Protein AF-A0A965HJ90-F1 (afdb_monomer_lite)

pLDDT: mean 90.65, std 9.13, range [57.94, 98.25]

Sequence (117 aa):
MTLELIYTSAPRGLRAGASGYCTVAQTRGMREDLVAALERRSLFTHEPKGDSPIYYSYRILSLAGTNWRVLSRAKDAGLDFTGRRHYLVHHLVLETSEELTGWQPAEILLGWGGWRD

Radius of gyration: 14.52 Å; chains: 1; bounding box: 37×26×43 Å

Foldseek 3Di:
DKKKWKWKAACDAPDPPDGGTATNDIPPPPDPVVRVVVSVVLDDDADPDDARDKDWDWDWDQDPNFTKIKIKIKGWPAADPVRDTMIMMMIIIDRDPVVCVPPDSVCCNPPPPPDDD

Structure (mmCIF, N/CA/C/O backbone):
data_AF-A0A965HJ90-F1
#
_entry.id   AF-A0A965HJ90-F1
#
loop_
_atom_site.group_PDB
_atom_site.id
_atom_site.type_symbol
_atom_site.label_atom_id
_atom_site.label_alt_id
_atom_site.label_comp_id
_atom_site.label_asym_id
_atom_site.label_entity_id
_atom_site.label_seq_id
_atom_site.pdbx_PDB_ins_code
_atom_site.Cartn_x
_atom_site.Cartn_y
_atom_site.Cartn_z
_atom_site.occupancy
_atom_site.B_iso_or_equiv
_atom_site.auth_seq_id
_atom_site.auth_comp_id
_atom_site.auth_asym_id
_atom_site.auth_atom_id
_atom_site.pdbx_PDB_model_num
ATOM 1 N N . MET A 1 1 ? -9.380 -3.015 14.245 1.00 64.75 1 MET A N 1
ATOM 2 C CA . MET A 1 1 ? -9.576 -3.526 12.887 1.00 64.75 1 MET A CA 1
ATOM 3 C C . MET A 1 1 ? -8.401 -3.113 12.019 1.00 64.75 1 MET A C 1
ATOM 5 O O . MET A 1 1 ? -8.135 -1.930 11.881 1.00 64.75 1 MET A O 1
ATOM 9 N N . THR A 1 2 ? -7.708 -4.081 11.425 1.00 86.81 2 THR A N 1
ATOM 10 C CA . THR A 1 2 ? -6.653 -3.804 10.444 1.00 86.81 2 THR A CA 1
ATOM 11 C C . THR A 1 2 ? -7.263 -3.741 9.050 1.00 86.81 2 THR A C 1
ATOM 13 O O . THR A 1 2 ? -8.023 -4.630 8.667 1.00 86.81 2 THR A O 1
ATOM 16 N N . LEU A 1 3 ? -6.957 -2.678 8.312 1.00 94.44 3 LEU A N 1
ATOM 17 C CA . LEU A 1 3 ? -7.363 -2.488 6.923 1.00 94.44 3 LEU A CA 1
ATOM 18 C C . LEU A 1 3 ? -6.144 -2.675 6.014 1.00 94.44 3 LEU A C 1
ATOM 20 O O . LEU A 1 3 ? -5.022 -2.341 6.392 1.00 94.44 3 LEU A O 1
ATOM 24 N N . GLU A 1 4 ? -6.367 -3.174 4.806 1.00 96.56 4 GLU A N 1
ATOM 25 C CA . GLU A 1 4 ? -5.328 -3.450 3.815 1.00 96.56 4 GLU A CA 1
ATOM 26 C C . GLU A 1 4 ? -5.660 -2.754 2.494 1.00 96.56 4 GLU A C 1
ATOM 28 O O . GLU A 1 4 ? -6.830 -2.668 2.116 1.00 96.56 4 GLU A O 1
ATOM 33 N N . LEU A 1 5 ? -4.640 -2.278 1.775 1.00 98.25 5 LEU A N 1
ATOM 34 C CA . LEU A 1 5 ? -4.771 -1.761 0.409 1.00 98.25 5 LEU A CA 1
ATOM 35 C C . LEU A 1 5 ? -3.546 -2.136 -0.428 1.00 98.25 5 LEU A C 1
ATOM 37 O O . LEU A 1 5 ? -2.415 -1.843 -0.042 1.00 98.25 5 LEU A O 1
ATOM 41 N N . ILE A 1 6 ? -3.779 -2.741 -1.592 1.00 98.12 6 ILE A N 1
ATOM 42 C CA . ILE A 1 6 ? -2.748 -3.109 -2.567 1.00 98.12 6 ILE A CA 1
ATOM 43 C C . ILE A 1 6 ? -2.879 -2.214 -3.794 1.00 98.12 6 ILE A C 1
ATOM 45 O O . ILE A 1 6 ? -3.943 -2.151 -4.417 1.00 98.12 6 ILE A O 1
ATOM 49 N N . TYR A 1 7 ? -1.782 -1.555 -4.147 1.00 98.06 7 TYR A N 1
ATOM 50 C CA . TYR A 1 7 ? -1.666 -0.654 -5.284 1.00 98.06 7 TYR A CA 1
ATOM 51 C C . TYR A 1 7 ? -0.560 -1.136 -6.224 1.00 98.06 7 TYR A C 1
ATOM 53 O O . TYR A 1 7 ? 0.583 -1.309 -5.803 1.00 98.06 7 TYR A O 1
ATOM 61 N N . THR A 1 8 ? -0.897 -1.376 -7.490 1.00 96.31 8 THR A N 1
ATOM 62 C CA . THR A 1 8 ? 0.046 -1.875 -8.507 1.00 96.31 8 THR A CA 1
ATOM 63 C C . THR A 1 8 ? -0.470 -1.585 -9.921 1.00 96.31 8 THR A C 1
ATOM 65 O O . THR A 1 8 ? -1.579 -1.075 -10.091 1.00 96.31 8 THR A O 1
ATOM 68 N N . SER A 1 9 ? 0.337 -1.886 -10.941 1.00 93.94 9 SER A N 1
ATOM 69 C CA . SER A 1 9 ? -0.059 -1.808 -12.352 1.00 93.94 9 SER A CA 1
ATOM 70 C C . SER A 1 9 ? -0.999 -2.963 -12.712 1.00 93.94 9 SER A C 1
ATOM 72 O O . SER A 1 9 ? -0.624 -4.128 -12.602 1.00 93.94 9 SER A O 1
ATOM 74 N N . ALA A 1 10 ? -2.213 -2.661 -13.173 1.00 92.56 10 ALA A N 1
ATOM 75 C CA . ALA A 1 10 ? -3.182 -3.663 -13.610 1.00 92.56 10 ALA A CA 1
ATOM 76 C C . ALA A 1 10 ? -4.018 -3.180 -14.809 1.00 92.56 10 ALA A C 1
ATOM 78 O O . ALA A 1 10 ? -4.282 -1.982 -14.945 1.00 92.56 10 ALA A O 1
ATOM 79 N N . PRO A 1 11 ? -4.501 -4.093 -15.673 1.00 91.88 11 PRO A N 1
ATOM 80 C CA . PRO A 1 11 ? -5.393 -3.726 -16.775 1.00 91.88 11 PRO A CA 1
ATOM 81 C C . PRO A 1 11 ? -6.765 -3.244 -16.278 1.00 91.88 11 PRO A C 1
ATOM 83 O O . PRO A 1 11 ? -7.461 -2.521 -16.988 1.00 91.88 11 PRO A O 1
A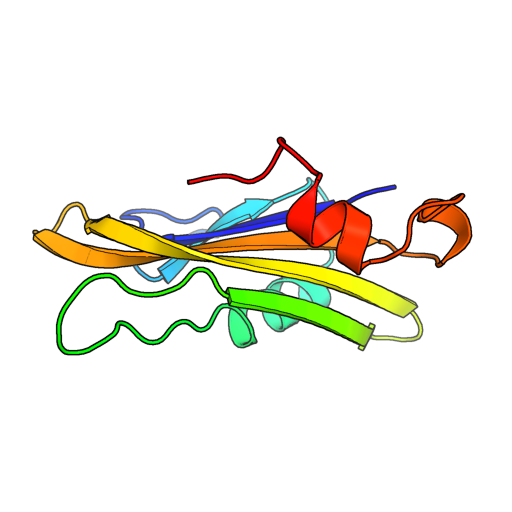TOM 86 N N . ARG A 1 12 ? -7.162 -3.642 -15.063 1.00 94.25 12 ARG A N 1
ATOM 87 C CA . ARG A 1 12 ? -8.400 -3.221 -14.409 1.00 94.25 12 ARG A CA 1
ATOM 88 C C . ARG A 1 12 ? -8.195 -3.151 -12.898 1.00 94.25 12 ARG A C 1
ATOM 90 O O . ARG A 1 12 ? -7.837 -4.154 -12.288 1.00 94.25 12 ARG A O 1
ATOM 97 N N . GLY A 1 13 ? -8.447 -1.981 -12.325 1.00 94.88 13 GLY A N 1
ATOM 98 C CA . GLY A 1 13 ? -8.456 -1.758 -10.883 1.00 94.88 13 GLY A CA 1
ATOM 99 C C . GLY A 1 13 ? -9.799 -2.082 -10.233 1.00 94.88 13 GLY A C 1
ATOM 100 O O . GLY A 1 13 ? -10.776 -2.434 -10.896 1.00 94.88 13 GLY A O 1
ATOM 101 N N . LEU A 1 14 ? -9.850 -1.919 -8.913 1.00 94.81 14 LEU A N 1
ATOM 102 C CA . LEU A 1 14 ? -11.050 -2.146 -8.111 1.00 94.81 14 LEU A CA 1
ATOM 103 C C . LEU A 1 14 ? -12.146 -1.106 -8.402 1.00 94.81 14 LEU A C 1
ATOM 105 O O . LEU A 1 14 ? -13.333 -1.431 -8.409 1.00 94.81 14 LEU A O 1
ATOM 109 N N . ARG A 1 15 ? -11.755 0.148 -8.662 1.00 92.88 15 ARG A N 1
ATOM 110 C CA . ARG A 1 15 ? -12.673 1.222 -9.059 1.00 92.88 15 ARG A CA 1
ATOM 111 C C . ARG A 1 15 ? -12.998 1.117 -10.550 1.00 92.88 15 ARG A C 1
ATOM 113 O O . ARG A 1 15 ? -12.106 0.938 -11.376 1.00 92.88 15 ARG A O 1
ATOM 120 N N . ALA A 1 16 ? -14.272 1.284 -10.906 1.00 91.38 16 ALA A N 1
ATOM 121 C CA . ALA A 1 16 ? -14.705 1.289 -12.302 1.00 91.38 16 ALA A CA 1
ATOM 122 C C . ALA A 1 16 ? -13.929 2.337 -13.121 1.00 91.38 16 ALA A C 1
ATOM 124 O O . ALA A 1 16 ? -13.846 3.501 -12.731 1.00 91.38 16 ALA A O 1
ATOM 125 N N . GLY A 1 17 ? -13.353 1.905 -14.245 1.00 93.12 17 GLY A N 1
ATOM 126 C CA . GLY A 1 17 ? -12.533 2.746 -15.121 1.00 93.12 17 GLY A CA 1
ATOM 127 C C . GLY A 1 17 ? -11.074 2.928 -14.684 1.00 93.12 17 GLY A C 1
ATOM 128 O O . GLY A 1 17 ? -10.313 3.541 -15.425 1.00 93.12 17 GLY A O 1
ATOM 129 N N . ALA A 1 18 ? -10.654 2.394 -13.531 1.00 93.44 18 ALA A N 1
ATOM 130 C CA . ALA A 1 18 ? -9.253 2.436 -13.119 1.00 93.44 18 ALA A CA 1
ATOM 131 C C . ALA A 1 18 ? -8.408 1.411 -13.897 1.00 93.44 18 ALA A C 1
ATOM 133 O O . ALA A 1 18 ? -8.808 0.256 -14.063 1.00 93.44 18 ALA A O 1
ATOM 134 N N . SER A 1 19 ? -7.229 1.835 -14.350 1.00 93.44 19 SER A N 1
ATOM 135 C CA . SER A 1 19 ? -6.255 1.017 -15.085 1.00 93.44 19 SER A CA 1
ATOM 136 C C . SER A 1 19 ? -4.849 1.598 -14.937 1.00 93.44 19 SER A C 1
ATOM 138 O O . SER A 1 19 ? -4.705 2.778 -14.613 1.00 93.44 19 SER A O 1
ATOM 140 N N . GLY A 1 20 ? -3.818 0.806 -15.228 1.00 92.12 20 GLY A N 1
ATOM 141 C CA . GLY A 1 20 ? -2.437 1.173 -14.927 1.00 92.12 20 GLY A CA 1
ATOM 142 C C . GLY A 1 20 ? -2.199 1.073 -13.426 1.00 92.12 20 GLY A C 1
ATOM 143 O O . GLY A 1 20 ? -2.709 0.152 -12.789 1.00 92.12 20 GLY A O 1
ATOM 144 N N . TYR A 1 21 ? -1.444 2.008 -12.855 1.00 94.75 21 TYR A N 1
ATOM 145 C CA . TYR A 1 21 ? -1.251 2.054 -11.409 1.00 94.75 21 TYR A CA 1
ATOM 146 C C . TYR A 1 21 ? -2.547 2.445 -10.703 1.00 94.75 21 TYR A C 1
ATOM 148 O O . TYR A 1 21 ? -3.037 3.562 -10.859 1.00 94.75 21 TYR A O 1
ATOM 156 N N . CYS A 1 22 ? -3.115 1.498 -9.964 1.00 96.12 22 CYS A N 1
ATOM 157 C CA . CYS A 1 22 ? -4.378 1.672 -9.263 1.00 96.12 22 CYS A CA 1
ATOM 158 C C . CYS A 1 22 ? -4.502 0.698 -8.089 1.00 96.12 22 CYS A C 1
ATOM 160 O O . CYS A 1 22 ? -3.769 -0.290 -7.986 1.00 96.12 22 CYS A O 1
ATOM 162 N N . THR A 1 23 ? -5.463 0.956 -7.203 1.00 97.94 23 THR A N 1
ATOM 163 C CA . THR A 1 23 ? -5.848 -0.019 -6.183 1.00 97.94 23 THR A CA 1
ATOM 164 C C . THR A 1 23 ? -6.483 -1.250 -6.829 1.00 97.94 23 THR A C 1
ATOM 166 O O . THR A 1 23 ? -7.501 -1.152 -7.517 1.00 97.94 23 THR A O 1
ATOM 169 N N . VAL A 1 24 ? -5.902 -2.424 -6.571 1.00 96.88 24 VAL A N 1
ATOM 170 C CA . VAL A 1 24 ? -6.380 -3.725 -7.082 1.00 96.88 24 VAL A CA 1
ATOM 171 C C . VAL A 1 24 ? -7.097 -4.549 -6.017 1.00 96.88 24 VAL A C 1
ATOM 173 O O . VAL A 1 24 ? -7.938 -5.382 -6.338 1.00 96.88 24 VAL A O 1
ATOM 176 N N . ALA A 1 25 ? -6.803 -4.290 -4.744 1.00 97.31 25 ALA A N 1
ATOM 177 C CA . ALA A 1 25 ? -7.479 -4.897 -3.611 1.00 97.31 25 ALA A CA 1
ATOM 178 C C . ALA A 1 25 ? -7.481 -3.925 -2.434 1.00 97.31 25 ALA A C 1
ATOM 180 O O . ALA A 1 25 ? -6.515 -3.189 -2.231 1.00 97.31 25 ALA A O 1
ATOM 181 N N . GLN A 1 26 ? -8.556 -3.938 -1.652 1.00 97.12 26 GLN A N 1
ATOM 182 C CA . GLN A 1 26 ? -8.622 -3.219 -0.387 1.00 97.12 26 GLN A CA 1
ATOM 183 C C . GLN A 1 26 ? -9.629 -3.881 0.559 1.00 97.12 26 GLN A C 1
ATOM 185 O O . GLN A 1 26 ? -10.521 -4.609 0.106 1.00 97.12 26 GLN A O 1
ATOM 190 N N . THR A 1 27 ? -9.559 -3.583 1.854 1.00 96.81 27 THR A N 1
ATOM 191 C CA . THR A 1 27 ? -10.603 -3.991 2.800 1.00 96.81 27 THR A CA 1
ATOM 192 C C . THR A 1 27 ? -11.948 -3.352 2.436 1.00 96.81 27 THR A C 1
ATOM 194 O O . THR A 1 27 ? -12.054 -2.152 2.171 1.00 96.81 27 THR A O 1
ATOM 197 N N . ARG A 1 28 ? -13.020 -4.155 2.418 1.00 94.75 28 ARG A N 1
ATOM 198 C CA . ARG A 1 28 ? -14.372 -3.669 2.104 1.00 94.75 28 ARG A CA 1
ATOM 199 C C . ARG A 1 28 ? -14.780 -2.560 3.081 1.00 94.75 28 ARG A C 1
ATOM 201 O O . ARG A 1 28 ? -14.634 -2.714 4.286 1.00 94.75 28 ARG A O 1
ATOM 208 N N . GLY A 1 29 ? -15.344 -1.476 2.548 1.00 93.12 29 GLY A N 1
ATOM 209 C CA . GLY A 1 29 ? -15.842 -0.354 3.350 1.00 93.12 29 GLY A CA 1
ATOM 210 C C . GLY A 1 29 ? -14.778 0.663 3.767 1.00 93.12 29 GLY A C 1
ATOM 211 O O . GLY A 1 29 ? -15.104 1.586 4.507 1.00 93.12 29 GLY A O 1
ATOM 212 N N . MET A 1 30 ? -13.531 0.540 3.292 1.00 94.88 30 MET A N 1
ATOM 213 C CA . MET A 1 30 ? -12.535 1.602 3.463 1.00 94.88 30 MET A CA 1
ATOM 214 C C . MET A 1 30 ? -13.062 2.939 2.934 1.00 94.88 30 MET A C 1
ATOM 216 O O . MET A 1 30 ? -13.593 3.011 1.824 1.00 94.88 30 MET A O 1
ATOM 220 N N . ARG A 1 31 ? -12.889 3.998 3.732 1.00 94.62 31 ARG A N 1
ATOM 221 C CA . ARG A 1 31 ? -13.301 5.357 3.367 1.00 94.62 31 ARG A CA 1
ATOM 222 C C . ARG A 1 31 ? -12.551 5.836 2.126 1.00 94.62 31 ARG A C 1
ATOM 224 O O . ARG A 1 31 ? -11.337 5.662 2.022 1.00 94.62 31 ARG A O 1
ATOM 231 N N . GLU A 1 32 ? -13.262 6.495 1.217 1.00 95.12 32 GLU A N 1
ATOM 232 C CA . GLU A 1 32 ? -12.689 6.961 -0.052 1.00 95.12 32 GLU A CA 1
ATOM 233 C C . GLU A 1 32 ? -11.568 7.994 0.137 1.00 95.12 32 GLU A C 1
ATOM 235 O O . GLU A 1 32 ? -10.598 7.998 -0.618 1.00 95.12 32 GLU A O 1
ATOM 240 N N . ASP A 1 33 ? -11.656 8.842 1.167 1.00 96.00 33 ASP A N 1
ATOM 241 C CA . ASP A 1 33 ? -10.622 9.834 1.475 1.00 96.00 33 ASP A CA 1
ATOM 242 C C . ASP A 1 33 ? -9.314 9.187 1.953 1.00 96.00 33 ASP A C 1
ATOM 244 O O . ASP A 1 33 ? -8.228 9.638 1.575 1.00 96.00 33 ASP A O 1
ATOM 248 N N . LEU A 1 34 ? -9.415 8.097 2.719 1.00 96.75 34 LEU A N 1
ATOM 249 C CA . LEU A 1 34 ? -8.288 7.259 3.115 1.00 96.75 34 LEU A CA 1
ATOM 250 C C . LEU A 1 34 ? -7.685 6.543 1.903 1.00 96.75 34 LEU A C 1
ATOM 252 O O . LEU A 1 34 ? -6.477 6.637 1.706 1.00 96.75 34 LEU A O 1
ATOM 256 N N . VAL A 1 35 ? -8.505 5.899 1.065 1.00 97.50 35 VAL A N 1
ATOM 257 C CA . VAL A 1 35 ? -8.048 5.237 -0.175 1.00 97.50 35 VAL A CA 1
ATOM 258 C C . VAL A 1 35 ? -7.274 6.224 -1.048 1.00 97.50 35 VAL A C 1
ATOM 260 O O . VAL A 1 35 ? -6.104 5.997 -1.346 1.00 97.50 35 VAL A O 1
ATOM 263 N N . ALA A 1 36 ? -7.863 7.381 -1.354 1.00 96.81 36 ALA A N 1
ATOM 264 C CA . ALA A 1 36 ? -7.215 8.398 -2.174 1.00 96.81 36 ALA A CA 1
ATOM 265 C C . ALA A 1 36 ? -5.928 8.947 -1.525 1.00 96.81 36 ALA A C 1
ATOM 267 O O . ALA A 1 36 ? -4.970 9.302 -2.216 1.00 96.81 36 ALA A O 1
ATOM 268 N N . ALA A 1 37 ? -5.881 9.056 -0.192 1.00 97.56 37 ALA A N 1
ATOM 269 C CA . ALA A 1 37 ? -4.680 9.479 0.525 1.00 97.56 37 ALA A CA 1
ATOM 270 C C . ALA A 1 37 ? -3.551 8.437 0.475 1.00 97.56 37 ALA A C 1
ATOM 272 O O . ALA A 1 37 ? -2.381 8.839 0.456 1.00 97.56 37 ALA A O 1
ATOM 273 N N . LEU A 1 38 ? -3.889 7.146 0.463 1.00 98.06 38 LEU A N 1
ATOM 274 C CA . LEU A 1 38 ? -2.943 6.042 0.317 1.00 98.06 38 LEU A CA 1
ATOM 275 C C . LEU A 1 38 ? -2.414 5.969 -1.115 1.00 98.06 38 LEU A C 1
ATOM 277 O O . LEU A 1 38 ? -1.200 6.001 -1.279 1.00 98.06 38 LEU A O 1
ATOM 281 N N . GLU A 1 39 ? -3.287 6.018 -2.128 1.00 97.62 39 GLU A N 1
ATOM 282 C CA . GLU A 1 39 ? -2.890 6.014 -3.548 1.00 97.62 39 GLU A CA 1
ATOM 283 C C . GLU A 1 39 ? -1.875 7.127 -3.860 1.00 97.62 39 GLU A C 1
ATOM 285 O O . GLU A 1 39 ? -0.835 6.881 -4.465 1.00 97.62 39 GLU A O 1
ATOM 290 N N . ARG A 1 40 ? -2.097 8.353 -3.354 1.00 96.75 40 ARG A N 1
ATOM 291 C CA . ARG A 1 40 ? -1.146 9.476 -3.517 1.00 96.75 40 ARG A CA 1
ATOM 292 C C . ARG A 1 40 ? 0.234 9.232 -2.891 1.00 96.75 40 ARG A C 1
ATOM 294 O O . ARG A 1 40 ? 1.167 9.983 -3.164 1.00 96.75 40 ARG A O 1
ATOM 301 N N . ARG A 1 41 ? 0.358 8.248 -2.000 1.00 96.38 41 ARG A N 1
ATOM 302 C CA . ARG A 1 41 ? 1.591 7.874 -1.290 1.00 96.38 41 ARG A CA 1
ATOM 303 C C . ARG A 1 41 ? 2.150 6.533 -1.753 1.00 96.38 41 ARG A C 1
ATOM 305 O O . ARG A 1 41 ? 3.225 6.156 -1.288 1.00 96.38 41 ARG A O 1
ATOM 312 N N . SER A 1 42 ? 1.467 5.841 -2.659 1.00 96.81 42 SER A N 1
ATOM 313 C CA . SER A 1 42 ? 1.934 4.613 -3.292 1.00 96.81 42 SER A CA 1
ATOM 314 C C . SER A 1 42 ? 2.951 4.944 -4.388 1.00 96.81 42 SER A C 1
ATOM 316 O O . SER A 1 42 ? 2.694 4.771 -5.573 1.00 96.81 42 SER A O 1
ATOM 318 N N . LEU A 1 43 ? 4.101 5.481 -3.976 1.00 90.31 43 LEU A N 1
ATOM 319 C CA . LEU A 1 43 ? 5.190 5.883 -4.861 1.00 90.31 43 LEU A CA 1
ATOM 320 C C . LEU A 1 43 ? 6.384 4.948 -4.688 1.00 90.31 43 LEU A C 1
ATOM 322 O O . LEU A 1 43 ? 6.722 4.553 -3.571 1.00 90.31 43 LEU A O 1
ATOM 326 N N . PHE A 1 44 ? 7.048 4.654 -5.798 1.00 94.62 44 PHE A N 1
ATOM 327 C CA . PHE A 1 44 ? 8.267 3.862 -5.837 1.00 94.62 44 PHE A CA 1
ATOM 328 C C . PHE A 1 44 ? 9.141 4.341 -6.992 1.00 94.62 44 PHE A C 1
ATOM 330 O O . PHE A 1 44 ? 8.642 4.619 -8.085 1.00 94.62 44 PHE A O 1
ATOM 337 N N . THR A 1 45 ? 10.444 4.408 -6.747 1.00 92.19 45 THR A N 1
ATOM 338 C CA . THR A 1 45 ? 11.437 4.736 -7.767 1.00 92.19 45 THR A CA 1
ATOM 339 C C . THR A 1 45 ? 12.311 3.514 -7.975 1.00 92.19 45 THR A C 1
ATOM 341 O O . THR A 1 45 ? 12.926 3.024 -7.033 1.00 92.19 45 THR A O 1
ATOM 344 N N . HIS A 1 46 ? 12.358 3.020 -9.210 1.00 91.38 46 HIS A N 1
ATOM 345 C CA . HIS A 1 46 ? 13.263 1.937 -9.567 1.00 91.38 46 HIS A CA 1
ATOM 346 C C . HIS A 1 46 ? 14.704 2.4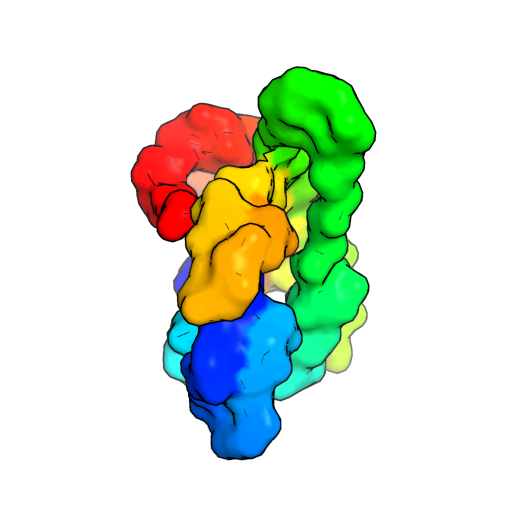42 -9.590 1.00 91.38 46 HIS A C 1
ATOM 348 O O . HIS A 1 46 ? 14.985 3.509 -10.141 1.00 91.38 46 HIS A O 1
ATOM 354 N N . GLU A 1 47 ? 15.618 1.631 -9.069 1.00 91.44 47 GLU A N 1
ATOM 355 C CA . GLU A 1 47 ? 17.044 1.858 -9.250 1.00 91.44 47 GLU A CA 1
ATOM 356 C C . GLU A 1 47 ? 17.394 1.762 -10.746 1.00 91.44 47 GLU A C 1
ATOM 358 O O . GLU A 1 47 ? 16.988 0.798 -11.419 1.00 91.44 47 GLU A O 1
ATOM 363 N N . PRO A 1 48 ? 18.143 2.740 -11.296 1.00 86.56 48 PRO A N 1
ATOM 364 C CA . PRO A 1 48 ? 18.535 2.735 -12.704 1.00 86.56 48 PRO A CA 1
ATOM 365 C C . PRO A 1 48 ? 19.428 1.548 -13.077 1.00 86.56 48 PRO A C 1
ATOM 367 O O . PRO A 1 48 ? 19.477 1.155 -14.242 1.00 86.56 48 PRO A O 1
ATOM 370 N N . LYS A 1 49 ? 20.170 1.006 -12.104 1.00 86.19 49 LYS A N 1
ATOM 371 C CA . LYS A 1 49 ? 21.084 -0.125 -12.272 1.00 86.19 49 LYS A CA 1
ATOM 372 C C . LYS A 1 49 ? 20.951 -1.073 -11.085 1.00 86.19 49 LYS A C 1
ATOM 374 O O . LYS A 1 49 ? 20.991 -0.624 -9.946 1.00 86.19 49 LYS A O 1
ATOM 379 N N . GLY A 1 50 ? 20.884 -2.371 -11.371 1.00 83.44 50 GLY A N 1
ATOM 380 C CA . GLY A 1 50 ? 20.764 -3.413 -10.351 1.00 83.44 50 GLY A CA 1
ATOM 381 C C . GLY A 1 50 ? 19.357 -3.541 -9.766 1.00 83.44 50 GLY A C 1
ATOM 382 O O . GLY A 1 50 ? 18.383 -3.003 -10.303 1.00 83.44 50 GLY A O 1
ATOM 383 N N . ASP A 1 51 ? 19.273 -4.287 -8.668 1.00 87.12 51 ASP A N 1
ATOM 384 C CA . ASP A 1 51 ? 18.018 -4.553 -7.974 1.00 87.12 51 ASP A CA 1
ATOM 385 C C . ASP A 1 51 ? 17.561 -3.323 -7.190 1.00 87.12 51 ASP A C 1
ATOM 387 O O . ASP A 1 51 ? 18.346 -2.655 -6.517 1.00 87.12 51 ASP A O 1
ATOM 391 N N . SER A 1 52 ? 16.267 -3.018 -7.273 1.00 92.94 52 SER A N 1
ATOM 392 C CA . SER A 1 52 ? 15.683 -1.931 -6.486 1.00 92.94 52 SER A CA 1
ATOM 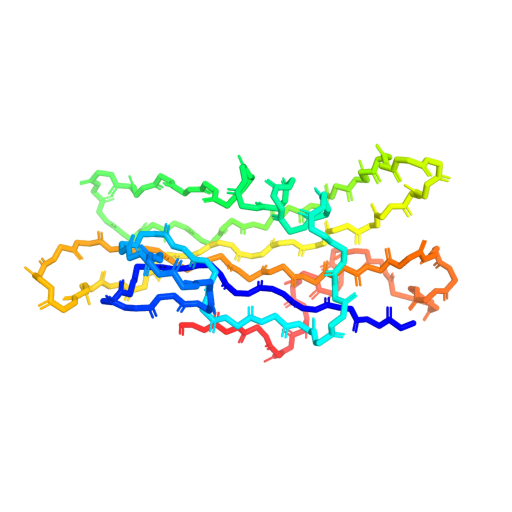393 C C . SER A 1 52 ? 15.406 -2.403 -5.057 1.00 92.94 52 SER A C 1
ATOM 395 O O . SER A 1 52 ? 14.921 -3.524 -4.878 1.00 92.94 52 SER A O 1
ATOM 397 N N . PRO A 1 53 ? 15.684 -1.583 -4.030 1.00 93.62 53 PRO A N 1
ATOM 398 C CA . PRO A 1 53 ? 15.475 -1.986 -2.649 1.00 93.62 53 PRO A CA 1
ATOM 399 C C . PRO A 1 53 ? 13.981 -2.087 -2.321 1.00 93.62 53 PRO A C 1
ATOM 401 O O . PRO A 1 53 ? 13.120 -1.510 -2.989 1.00 93.62 53 PRO A O 1
ATOM 404 N N . ILE A 1 54 ? 13.676 -2.793 -1.235 1.00 94.94 54 ILE A N 1
ATOM 405 C CA . ILE A 1 54 ? 12.349 -2.750 -0.623 1.00 94.94 54 ILE A CA 1
ATOM 406 C C . ILE A 1 54 ? 12.286 -1.510 0.269 1.00 94.94 54 ILE A C 1
ATOM 408 O O . ILE A 1 54 ? 13.096 -1.359 1.185 1.00 94.94 54 ILE A O 1
ATOM 412 N N . TYR A 1 55 ? 11.305 -0.642 0.036 1.00 95.19 55 TYR A N 1
ATOM 413 C CA . TYR A 1 55 ? 11.055 0.512 0.891 1.00 95.19 55 TYR A CA 1
ATOM 414 C C . TYR A 1 55 ? 9.977 0.194 1.916 1.00 95.19 55 TYR A C 1
ATOM 416 O O . TYR A 1 55 ? 8.873 -0.235 1.578 1.00 95.19 55 TYR A O 1
ATOM 424 N N . TYR A 1 56 ? 10.283 0.491 3.172 1.00 96.56 56 TYR A N 1
ATOM 425 C CA . TYR A 1 56 ? 9.339 0.449 4.276 1.00 96.56 56 TYR A CA 1
ATOM 426 C C . TYR A 1 56 ? 9.039 1.873 4.740 1.00 96.56 56 TYR A C 1
ATOM 428 O O . TYR A 1 56 ? 9.930 2.721 4.785 1.00 96.56 56 TYR A O 1
ATOM 436 N N . SER A 1 57 ? 7.789 2.159 5.103 1.00 95.94 57 SER A N 1
ATOM 437 C CA . SER A 1 57 ? 7.452 3.432 5.744 1.00 95.94 57 SER A CA 1
ATOM 438 C C . SER A 1 57 ? 6.357 3.283 6.788 1.00 95.94 57 SER A C 1
ATOM 440 O O . SER A 1 57 ? 5.439 2.481 6.633 1.00 95.94 57 SER A O 1
ATOM 442 N N . TYR A 1 58 ? 6.453 4.101 7.833 1.00 95.12 58 TYR A N 1
ATOM 443 C CA . TYR A 1 58 ? 5.419 4.288 8.841 1.00 95.12 58 TYR A CA 1
ATOM 444 C C . TYR A 1 58 ? 4.970 5.749 8.827 1.00 95.12 58 TYR A C 1
ATOM 446 O O . TYR A 1 58 ? 5.802 6.659 8.806 1.00 95.12 58 TYR A O 1
ATOM 454 N N . ARG A 1 59 ? 3.656 5.987 8.793 1.00 94.12 59 ARG A N 1
ATOM 455 C CA . ARG A 1 59 ? 3.064 7.331 8.737 1.00 94.12 59 ARG A CA 1
ATOM 456 C C . ARG A 1 59 ? 1.831 7.407 9.627 1.00 94.12 59 ARG A C 1
ATOM 458 O O . ARG A 1 59 ? 1.111 6.426 9.775 1.00 94.12 59 ARG A O 1
ATOM 465 N N . ILE A 1 60 ? 1.560 8.596 10.155 1.00 93.31 60 ILE A N 1
ATOM 466 C CA . ILE A 1 60 ? 0.288 8.924 10.802 1.00 93.31 60 ILE A CA 1
ATOM 467 C C . ILE A 1 60 ? -0.454 9.896 9.880 1.00 93.31 60 ILE A C 1
ATOM 469 O O . ILE A 1 60 ? 0.108 10.919 9.490 1.00 93.31 60 ILE A O 1
ATOM 473 N N . LEU A 1 61 ? -1.682 9.557 9.487 1.00 94.50 61 LEU A N 1
ATOM 474 C CA . LEU A 1 61 ? -2.533 10.367 8.616 1.00 94.50 61 LEU A CA 1
ATOM 475 C C . LEU A 1 61 ? -3.767 10.840 9.385 1.00 94.50 61 LEU A C 1
ATOM 477 O O . LEU A 1 61 ? -4.590 10.026 9.792 1.00 94.50 61 LEU A O 1
ATOM 481 N N . SER A 1 62 ? -3.925 12.151 9.531 1.00 93.75 62 SER A N 1
ATOM 482 C CA . SER A 1 62 ? -5.124 12.757 10.117 1.00 93.75 62 SER A CA 1
ATOM 483 C C . SER A 1 62 ? -6.130 13.089 9.015 1.00 93.75 62 SER A C 1
ATOM 485 O O . SER A 1 62 ? -5.870 13.964 8.189 1.00 93.75 62 SER A O 1
ATOM 487 N N . LEU A 1 63 ? -7.266 12.387 8.976 1.00 93.69 63 LEU A N 1
ATOM 488 C CA . LEU A 1 63 ? -8.302 12.527 7.944 1.00 93.69 63 LEU A CA 1
ATOM 489 C C . LEU A 1 63 ? -9.696 12.614 8.578 1.00 93.69 63 LEU A C 1
ATOM 491 O O . LEU A 1 63 ? -10.167 11.663 9.204 1.00 93.69 63 LEU A O 1
ATOM 495 N N . ALA A 1 64 ? -10.363 13.759 8.398 1.00 89.25 64 ALA A N 1
ATOM 496 C CA . ALA A 1 64 ? -11.683 14.074 8.961 1.00 89.25 64 ALA A CA 1
ATOM 497 C C . ALA A 1 64 ? -11.826 13.713 10.458 1.00 89.25 64 ALA A C 1
ATOM 499 O O . ALA A 1 64 ? -12.795 13.085 10.870 1.00 89.25 64 ALA A O 1
ATOM 500 N N . GLY A 1 65 ? -10.823 14.068 11.267 1.00 89.06 65 GLY A N 1
ATOM 501 C CA . GLY A 1 65 ? -10.824 13.827 12.716 1.00 89.06 65 GLY A CA 1
ATOM 502 C C . GLY A 1 65 ? -10.346 12.440 13.160 1.00 89.06 65 GLY A C 1
ATOM 503 O O . GLY A 1 65 ? -10.165 12.235 14.356 1.00 89.06 65 GLY A O 1
ATOM 504 N N . THR A 1 66 ? -10.072 11.512 12.238 1.00 90.00 66 THR A N 1
ATOM 505 C CA . THR A 1 66 ? -9.500 10.191 12.555 1.00 90.00 66 THR A CA 1
ATOM 506 C C . THR A 1 66 ? -7.997 10.169 12.279 1.00 90.00 66 THR A C 1
ATOM 508 O O . THR A 1 66 ? -7.555 10.641 11.230 1.00 90.00 66 THR A O 1
ATOM 511 N N . ASN A 1 67 ? -7.210 9.593 13.194 1.00 91.31 67 ASN A N 1
ATOM 512 C CA . ASN A 1 67 ? -5.767 9.406 13.031 1.00 91.31 67 ASN A CA 1
ATOM 513 C C . ASN A 1 67 ? -5.443 7.967 12.636 1.00 91.31 67 ASN A C 1
ATOM 515 O O . ASN A 1 67 ? -5.422 7.077 13.477 1.00 91.31 67 ASN A O 1
ATOM 519 N N . TRP A 1 68 ? -5.104 7.764 11.372 1.00 93.25 68 TRP A N 1
ATOM 520 C CA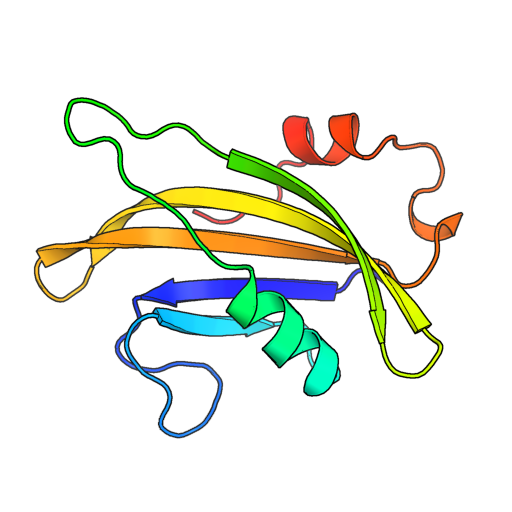 . TRP A 1 68 ? -4.734 6.465 10.830 1.00 93.25 68 TRP A CA 1
ATOM 521 C C . TRP A 1 68 ? -3.235 6.232 10.952 1.00 93.25 68 TRP A C 1
ATOM 523 O O . TRP A 1 68 ? -2.436 7.083 10.562 1.00 93.25 68 TRP A O 1
ATOM 533 N N . ARG A 1 69 ? -2.837 5.061 11.434 1.00 93.19 69 ARG A N 1
ATOM 534 C CA . ARG A 1 69 ? -1.449 4.591 11.394 1.00 93.19 69 ARG A CA 1
ATOM 535 C C . ARG A 1 69 ? -1.274 3.708 10.175 1.00 93.19 69 ARG A C 1
ATOM 537 O O . ARG A 1 69 ? -1.991 2.728 10.024 1.00 93.19 69 ARG A O 1
ATOM 544 N N . VAL A 1 70 ? -0.335 4.062 9.309 1.00 95.44 70 VAL A N 1
ATOM 545 C CA . VAL A 1 70 ? -0.126 3.402 8.021 1.00 95.44 70 VAL A CA 1
ATOM 546 C C . VAL A 1 70 ? 1.279 2.829 7.978 1.00 95.44 70 VAL A C 1
ATOM 548 O O . VAL A 1 70 ? 2.254 3.581 8.011 1.00 95.44 70 VAL A O 1
ATOM 551 N N . LEU A 1 71 ? 1.377 1.509 7.865 1.00 95.62 71 LEU A N 1
ATOM 552 C CA . LEU A 1 71 ? 2.610 0.807 7.529 1.00 95.62 71 LEU A CA 1
ATOM 553 C C . LEU A 1 71 ? 2.563 0.471 6.044 1.00 95.62 71 LEU A C 1
ATOM 555 O O . LEU A 1 71 ? 1.554 -0.019 5.550 1.00 95.62 71 LEU A O 1
ATOM 559 N N . SER A 1 72 ? 3.630 0.756 5.312 1.00 97.56 72 SER A N 1
ATOM 560 C CA . SER A 1 72 ? 3.679 0.502 3.872 1.00 97.56 72 SER A CA 1
ATOM 561 C C . SER A 1 72 ? 4.942 -0.244 3.506 1.00 97.56 72 SER A C 1
ATOM 563 O O . SER A 1 72 ? 6.016 0.110 3.997 1.00 97.56 72 SER A O 1
ATOM 565 N N . ARG A 1 73 ? 4.813 -1.196 2.585 1.00 97.44 73 ARG A N 1
ATOM 566 C CA . ARG A 1 73 ? 5.929 -1.826 1.890 1.00 97.44 73 ARG A CA 1
ATOM 567 C C . ARG A 1 73 ? 5.782 -1.595 0.395 1.00 97.44 73 ARG A C 1
ATOM 569 O O . ARG A 1 73 ? 4.756 -1.958 -0.174 1.00 97.44 73 ARG A O 1
ATOM 576 N N . ALA A 1 74 ? 6.804 -1.020 -0.224 1.00 97.19 74 ALA A N 1
ATOM 577 C CA . ALA A 1 74 ? 6.888 -0.842 -1.664 1.00 97.19 74 ALA A CA 1
ATOM 578 C C . ALA A 1 74 ? 8.086 -1.620 -2.212 1.00 97.19 74 ALA A C 1
ATOM 580 O O . ALA A 1 74 ? 9.180 -1.548 -1.648 1.00 97.19 74 ALA A O 1
ATOM 581 N N . LYS A 1 75 ? 7.884 -2.370 -3.293 1.00 95.75 75 LYS A N 1
ATOM 582 C CA . LYS A 1 75 ? 8.935 -3.167 -3.934 1.00 95.75 75 LYS A CA 1
ATOM 583 C C . LYS A 1 75 ? 8.760 -3.204 -5.442 1.00 95.75 75 LYS A C 1
ATOM 585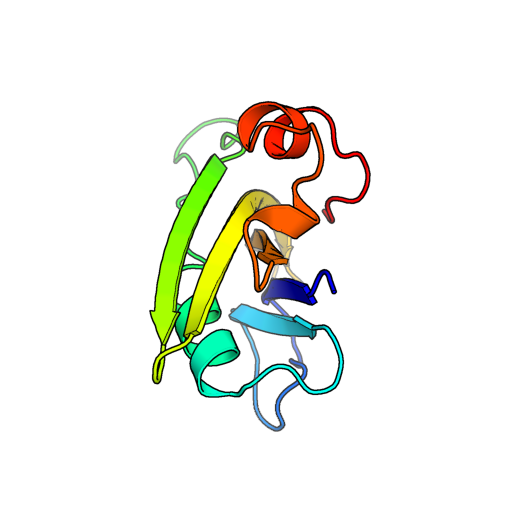 O O . LYS A 1 75 ? 7.647 -3.077 -5.949 1.00 95.75 75 LYS A O 1
ATOM 590 N N . ASP A 1 76 ? 9.863 -3.455 -6.132 1.00 94.88 76 ASP A N 1
ATOM 591 C CA . ASP A 1 76 ? 9.834 -3.876 -7.527 1.00 94.88 76 ASP A CA 1
ATOM 592 C C . ASP A 1 76 ? 9.038 -5.187 -7.658 1.00 94.88 76 ASP A C 1
ATOM 594 O O . ASP A 1 76 ? 9.183 -6.093 -6.830 1.00 94.88 76 ASP A O 1
ATOM 598 N N . ALA A 1 77 ? 8.177 -5.255 -8.669 1.00 93.00 77 ALA A N 1
ATOM 599 C CA . ALA A 1 77 ? 7.292 -6.381 -8.958 1.00 93.00 77 ALA A CA 1
ATOM 600 C C . ALA A 1 77 ? 7.575 -6.996 -10.346 1.00 93.00 77 ALA A C 1
ATOM 602 O O . ALA A 1 77 ? 6.780 -7.763 -10.884 1.00 93.00 77 ALA A O 1
ATOM 603 N N . GLY A 1 78 ? 8.726 -6.682 -10.945 1.00 89.31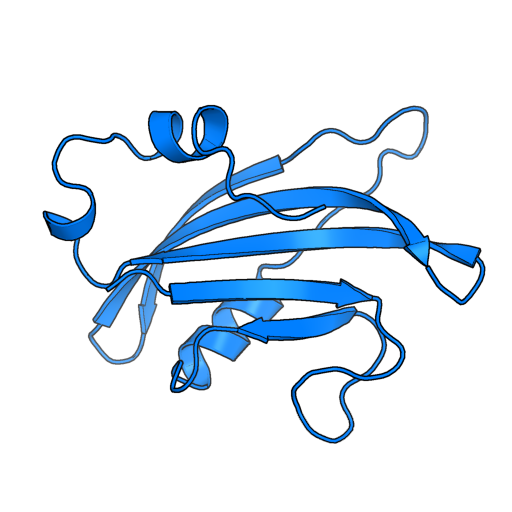 78 GLY A N 1
ATOM 604 C CA . GLY A 1 78 ? 9.128 -7.185 -12.251 1.00 89.31 78 GLY A CA 1
ATOM 605 C C . GLY A 1 78 ? 8.399 -6.482 -13.393 1.00 89.31 78 GLY A C 1
ATOM 606 O O . GLY A 1 78 ? 8.171 -5.272 -13.363 1.00 89.31 78 GLY A O 1
ATOM 607 N N . LEU A 1 79 ? 8.062 -7.228 -14.444 1.00 85.88 79 LEU A N 1
ATOM 608 C CA . LEU A 1 79 ? 7.415 -6.687 -15.641 1.00 85.88 79 LEU A CA 1
ATOM 609 C C . LEU A 1 79 ? 5.894 -6.856 -15.561 1.00 85.88 79 LEU A C 1
ATOM 611 O O . LEU A 1 79 ? 5.408 -7.913 -15.168 1.00 85.88 79 LEU A O 1
ATOM 615 N N . ASP A 1 80 ? 5.149 -5.816 -15.933 1.00 81.00 80 ASP A N 1
ATOM 616 C CA . ASP A 1 80 ? 3.692 -5.878 -16.052 1.00 81.00 80 ASP A CA 1
ATOM 617 C C . ASP A 1 80 ? 3.253 -6.555 -17.368 1.00 81.00 80 ASP A C 1
ATOM 619 O O . ASP A 1 80 ? 4.071 -6.981 -18.188 1.00 81.00 80 ASP A O 1
ATOM 623 N N . PHE A 1 81 ? 1.938 -6.629 -17.601 1.00 70.62 81 PHE A N 1
ATOM 624 C CA . PHE A 1 81 ? 1.338 -7.241 -18.797 1.00 70.62 81 PHE A CA 1
ATOM 625 C C . PHE A 1 81 ? 1.719 -6.557 -20.125 1.00 70.62 81 PHE A C 1
ATOM 627 O O . PHE A 1 81 ? 1.419 -7.090 -21.192 1.00 70.62 81 PHE A O 1
ATOM 634 N N . THR A 1 82 ? 2.364 -5.388 -20.075 1.00 79.31 82 THR A N 1
ATOM 635 C CA . THR A 1 82 ? 2.882 -4.661 -21.244 1.00 79.31 82 THR A CA 1
ATOM 636 C C . THR A 1 82 ? 4.395 -4.815 -21.423 1.00 79.31 82 THR A C 1
ATOM 638 O O . THR A 1 82 ? 4.960 -4.252 -22.357 1.00 79.31 82 THR A O 1
ATOM 641 N N . GLY A 1 83 ? 5.064 -5.572 -20.544 1.00 80.75 83 GLY A N 1
ATOM 642 C CA . GLY A 1 83 ? 6.518 -5.741 -20.551 1.00 80.75 83 GLY A CA 1
ATOM 643 C C . GLY A 1 83 ? 7.280 -4.576 -19.911 1.00 80.75 83 GLY A C 1
ATOM 644 O O . GLY A 1 83 ? 8.494 -4.473 -20.080 1.00 80.75 83 GLY A O 1
ATOM 645 N N . ARG A 1 84 ? 6.597 -3.687 -19.180 1.00 85.69 84 ARG A N 1
ATOM 646 C CA . ARG A 1 84 ? 7.204 -2.531 -18.509 1.00 85.69 84 ARG A CA 1
ATOM 647 C C . ARG A 1 84 ? 7.491 -2.857 -17.045 1.00 85.69 84 ARG A C 1
ATOM 649 O O . ARG A 1 84 ? 6.662 -3.480 -16.388 1.00 85.69 84 ARG A O 1
ATOM 656 N N . ARG A 1 85 ? 8.635 -2.403 -16.512 1.00 88.75 85 ARG A N 1
ATOM 657 C CA . ARG A 1 85 ? 8.921 -2.511 -15.068 1.00 88.75 85 ARG A CA 1
ATOM 658 C C . ARG A 1 85 ? 7.809 -1.855 -14.260 1.00 88.75 85 ARG A C 1
ATOM 660 O O . ARG A 1 85 ? 7.374 -0.746 -14.583 1.00 88.75 85 ARG A O 1
ATOM 667 N N . HIS A 1 86 ? 7.380 -2.543 -13.215 1.00 92.94 86 HIS A N 1
ATOM 668 C CA . HIS A 1 86 ? 6.384 -2.032 -12.300 1.00 92.94 86 HIS A CA 1
ATOM 669 C C . HIS A 1 86 ? 6.703 -2.374 -10.853 1.00 92.94 86 HIS A C 1
ATOM 671 O O . HIS A 1 86 ? 7.603 -3.159 -10.555 1.00 92.94 86 HIS A O 1
ATOM 677 N N . TYR A 1 87 ? 5.962 -1.747 -9.952 1.00 95.81 87 TYR A N 1
ATOM 678 C CA . TYR A 1 87 ? 6.105 -1.926 -8.520 1.00 95.81 87 TYR A CA 1
ATOM 679 C C . TYR A 1 87 ? 4.757 -2.200 -7.871 1.00 95.81 87 TYR A C 1
ATOM 681 O O . TYR A 1 87 ? 3.705 -1.810 -8.384 1.00 95.81 87 TYR A O 1
ATOM 689 N N . LEU A 1 88 ? 4.821 -2.823 -6.701 1.00 97.06 88 LEU A N 1
ATOM 690 C CA . LEU A 1 88 ? 3.683 -3.043 -5.830 1.00 97.06 88 LEU A CA 1
ATOM 691 C C . LEU A 1 88 ? 3.895 -2.282 -4.528 1.00 97.06 88 LEU A C 1
ATOM 693 O O . LEU A 1 88 ? 4.971 -2.332 -3.927 1.00 97.06 88 LEU A O 1
ATOM 697 N N . VAL A 1 89 ? 2.842 -1.601 -4.078 1.00 98.25 89 VAL A N 1
ATOM 698 C CA . VAL A 1 89 ? 2.758 -1.017 -2.740 1.00 98.25 89 VAL A CA 1
ATOM 699 C C . VAL A 1 89 ? 1.632 -1.689 -1.973 1.00 98.25 89 VAL A C 1
ATOM 701 O O . VAL A 1 89 ? 0.482 -1.693 -2.408 1.00 98.25 89 VAL A O 1
ATOM 704 N N . HIS A 1 90 ? 1.967 -2.246 -0.815 1.00 98.25 90 HIS A N 1
ATOM 705 C CA . HIS A 1 90 ? 1.003 -2.794 0.123 1.00 98.25 90 HIS A CA 1
ATOM 706 C C . HIS A 1 90 ? 0.958 -1.904 1.366 1.00 98.25 90 HIS A C 1
ATOM 708 O O . HIS A 1 90 ? 1.998 -1.598 1.952 1.00 98.25 90 HIS A O 1
ATOM 714 N N . HIS A 1 91 ? -0.241 -1.483 1.755 1.00 98.00 91 HIS A N 1
ATOM 715 C CA . HIS A 1 91 ? -0.504 -0.704 2.956 1.00 98.00 91 HIS A CA 1
ATOM 716 C C . HIS A 1 91 ? -1.271 -1.539 3.978 1.00 98.00 91 HIS A C 1
ATOM 718 O O . HIS A 1 91 ? -2.335 -2.064 3.661 1.00 98.00 91 HIS A O 1
ATOM 724 N N . LEU A 1 92 ? -0.765 -1.574 5.208 1.00 95.56 92 LEU A N 1
ATOM 725 C CA . LEU A 1 92 ? -1.517 -1.921 6.406 1.00 95.56 92 LEU A CA 1
ATOM 726 C C . LEU A 1 92 ? -1.942 -0.639 7.110 1.00 95.56 92 LEU A C 1
ATOM 728 O O . LEU A 1 92 ? -1.122 0.260 7.313 1.00 95.56 92 LEU A O 1
ATOM 732 N N . VAL A 1 93 ? -3.205 -0.555 7.509 1.00 95.00 93 VAL A N 1
ATOM 733 C CA . VAL A 1 93 ? -3.777 0.634 8.133 1.00 95.00 93 VAL A CA 1
ATOM 734 C C . VAL A 1 93 ? -4.509 0.264 9.414 1.00 95.00 93 VAL A C 1
ATOM 736 O O . VAL A 1 93 ? -5.291 -0.683 9.447 1.00 95.00 93 VAL A O 1
ATOM 739 N N . LEU A 1 94 ? -4.247 1.032 10.464 1.00 91.19 94 LEU A N 1
ATOM 740 C CA . LEU A 1 94 ? -4.797 0.850 11.801 1.00 91.19 94 LEU A CA 1
ATOM 741 C C . LEU A 1 94 ? -5.478 2.144 12.238 1.00 91.19 94 LEU A C 1
ATOM 743 O O . LEU A 1 94 ? -4.963 3.239 11.980 1.00 91.19 94 LEU A O 1
ATOM 747 N N . GLU A 1 95 ? -6.632 2.021 12.882 1.00 81.69 95 GLU A N 1
ATOM 748 C CA . GLU A 1 95 ? -7.431 3.167 13.325 1.00 81.69 95 GLU A CA 1
ATOM 749 C C . GLU A 1 95 ? -6.941 3.705 14.673 1.00 81.69 95 GLU A C 1
ATOM 751 O O . GLU A 1 95 ? -6.950 4.913 14.909 1.00 81.69 95 GLU A O 1
ATOM 756 N N . THR A 1 96 ? -6.448 2.831 15.554 1.00 72.19 96 THR A N 1
ATOM 757 C CA . THR A 1 96 ? -5.993 3.222 16.896 1.00 72.19 96 THR A CA 1
ATOM 758 C C . THR A 1 96 ? -4.590 2.693 17.195 1.00 72.19 96 THR A C 1
ATOM 760 O O . THR A 1 96 ? -4.103 1.750 16.577 1.00 72.19 96 THR A O 1
ATOM 763 N N . SER A 1 97 ? -3.885 3.326 18.140 1.00 61.78 97 SER A N 1
ATOM 764 C CA . SER A 1 97 ? -2.603 2.799 18.644 1.00 61.78 97 SER A CA 1
ATOM 765 C C . SER A 1 97 ? -2.774 1.519 19.442 1.00 61.78 97 SER A C 1
ATOM 767 O O . SER A 1 97 ? -1.822 0.757 19.549 1.00 61.78 97 SER A O 1
ATOM 769 N N . GLU A 1 98 ? -3.948 1.303 20.031 1.00 57.94 98 GLU A N 1
ATOM 770 C CA . GLU A 1 98 ? -4.209 0.128 20.860 1.00 57.94 98 GLU A CA 1
ATOM 771 C C . GLU A 1 98 ? -4.193 -1.146 20.017 1.00 57.94 98 GLU A C 1
ATOM 773 O O . GLU A 1 98 ? -3.761 -2.177 20.500 1.00 57.94 98 GLU A O 1
ATOM 778 N N . GLU A 1 99 ? -4.527 -1.071 18.727 1.00 61.00 99 GLU A N 1
ATOM 779 C CA . GLU A 1 99 ? -4.433 -2.204 17.795 1.00 61.00 99 GLU A CA 1
ATOM 780 C C . GLU A 1 99 ? -2.999 -2.681 17.541 1.00 61.00 99 GLU A C 1
ATOM 782 O O . GLU A 1 99 ? -2.798 -3.803 17.084 1.00 61.00 99 GLU A O 1
ATOM 787 N N . LEU A 1 100 ? -1.995 -1.862 17.868 1.00 62.69 100 LEU A N 1
ATOM 788 C CA . LEU A 1 100 ? -0.592 -2.269 17.859 1.00 62.69 100 LEU A CA 1
ATOM 789 C C . LEU A 1 100 ? -0.189 -3.018 19.140 1.00 62.69 100 LEU A C 1
ATOM 791 O O . LEU A 1 100 ? 1.007 -3.120 19.380 1.00 62.69 100 LEU A O 1
ATOM 795 N N . THR A 1 101 ? -1.129 -3.513 19.967 1.00 58.25 101 THR A N 1
ATOM 796 C CA . THR A 1 101 ? -0.886 -4.190 21.263 1.00 58.25 101 THR A CA 1
ATOM 797 C C . THR A 1 101 ? 0.442 -4.962 21.299 1.00 58.25 101 THR A C 1
ATOM 799 O O . THR A 1 101 ? 0.524 -6.106 20.855 1.00 58.25 101 THR A O 1
ATOM 802 N N . GLY A 1 102 ? 1.492 -4.325 21.824 1.00 64.31 102 GLY A N 1
ATOM 803 C CA . GLY A 1 102 ? 2.811 -4.923 22.047 1.00 64.31 102 GLY A CA 1
ATOM 804 C C . GLY A 1 102 ? 3.815 -4.906 20.885 1.00 64.31 102 GLY A C 1
ATOM 805 O O . GLY A 1 102 ? 4.981 -5.161 21.155 1.00 64.31 102 GLY A O 1
ATOM 806 N N . TRP A 1 103 ? 3.428 -4.573 19.650 1.00 68.19 103 TRP A N 1
ATOM 807 C CA . TRP A 1 103 ? 4.333 -4.569 18.491 1.00 68.19 103 TRP A CA 1
ATOM 808 C C . TRP A 1 103 ? 4.716 -3.148 18.076 1.00 68.19 103 TRP A C 1
ATOM 810 O O . TRP A 1 103 ? 3.869 -2.297 17.794 1.00 68.19 103 TRP A O 1
ATOM 820 N N . GLN A 1 104 ? 6.016 -2.891 17.981 1.00 84.62 104 GLN A N 1
ATOM 821 C CA . GLN A 1 104 ? 6.553 -1.665 17.407 1.00 84.62 104 GLN A CA 1
ATOM 822 C C . GLN A 1 104 ? 6.376 -1.678 15.880 1.00 84.62 104 GLN A C 1
ATOM 824 O O . GLN A 1 104 ? 6.517 -2.729 15.250 1.00 84.62 104 GLN A O 1
ATOM 829 N N . PRO A 1 105 ? 6.147 -0.521 15.227 1.00 89.25 105 PRO A N 1
ATOM 830 C CA . PRO A 1 105 ? 5.977 -0.467 13.774 1.00 89.25 105 PRO A CA 1
ATOM 831 C C . PRO A 1 105 ? 7.106 -1.145 12.985 1.00 89.25 105 PRO A C 1
ATOM 833 O O . PRO A 1 105 ? 6.847 -1.784 11.970 1.00 89.25 105 PRO A O 1
ATOM 836 N N . ALA A 1 106 ? 8.351 -1.046 13.461 1.00 90.81 106 ALA A N 1
ATOM 837 C CA . ALA A 1 106 ? 9.499 -1.700 12.837 1.00 90.81 106 ALA A CA 1
ATOM 838 C C . ALA A 1 106 ? 9.408 -3.236 12.874 1.00 90.81 106 ALA A C 1
ATOM 840 O O . ALA A 1 106 ? 9.752 -3.885 11.889 1.00 90.81 106 ALA A O 1
ATOM 841 N N . GLU A 1 107 ? 8.903 -3.813 13.967 1.00 90.75 107 GLU A N 1
ATOM 842 C CA . GLU A 1 107 ? 8.731 -5.264 14.110 1.00 90.75 107 GLU A CA 1
ATOM 843 C C . GLU A 1 107 ? 7.692 -5.792 13.122 1.00 90.75 107 GLU A C 1
ATOM 845 O O . GLU A 1 107 ? 7.897 -6.834 12.510 1.00 90.75 107 GLU A O 1
ATOM 850 N N . ILE A 1 108 ? 6.613 -5.040 12.890 1.00 90.38 108 ILE A N 1
ATOM 851 C CA . ILE A 1 108 ? 5.612 -5.395 11.877 1.00 90.38 108 ILE A CA 1
ATOM 852 C C . ILE A 1 108 ? 6.201 -5.247 10.472 1.00 90.38 108 ILE A C 1
ATOM 854 O O . ILE A 1 108 ? 6.082 -6.161 9.660 1.00 90.38 108 ILE A O 1
ATOM 858 N N . LEU A 1 109 ? 6.858 -4.120 10.173 1.00 94.00 109 LEU A N 1
ATOM 859 C CA . LEU A 1 109 ? 7.432 -3.872 8.845 1.00 94.00 109 LEU A CA 1
ATOM 860 C C . LEU A 1 109 ? 8.400 -4.987 8.428 1.00 94.00 109 LEU A C 1
ATOM 862 O O . LEU A 1 109 ? 8.328 -5.446 7.290 1.00 94.00 109 LEU A O 1
ATOM 866 N N . LEU A 1 110 ? 9.255 -5.438 9.348 1.00 91.94 110 LEU A N 1
ATOM 867 C CA . LEU A 1 110 ? 10.300 -6.425 9.071 1.00 91.94 110 LEU A CA 1
ATOM 868 C C . LEU A 1 110 ? 9.870 -7.878 9.319 1.00 91.94 110 LEU A C 1
ATOM 870 O O . LEU A 1 110 ? 10.398 -8.778 8.672 1.00 91.94 110 LEU A O 1
ATOM 874 N N . GLY A 1 111 ? 8.950 -8.118 10.255 1.00 90.19 111 GLY A N 1
ATOM 875 C CA . GLY A 1 111 ? 8.590 -9.457 10.729 1.00 90.19 111 GLY A CA 1
ATOM 876 C C . GLY A 1 111 ? 7.240 -9.982 10.240 1.00 90.19 111 GLY A C 1
ATOM 877 O O . GLY A 1 111 ? 6.978 -11.179 10.356 1.00 90.19 111 GLY A O 1
ATOM 878 N N . TRP A 1 112 ? 6.365 -9.134 9.691 1.00 91.00 112 TRP A N 1
ATOM 879 C CA . TRP A 1 112 ? 5.054 -9.584 9.224 1.00 91.00 112 TRP A CA 1
ATOM 880 C C . TRP A 1 112 ? 5.147 -10.295 7.868 1.00 91.00 112 TRP A C 1
ATOM 882 O O . TRP A 1 112 ? 5.424 -9.684 6.841 1.00 91.00 112 TRP A O 1
ATOM 892 N N . GLY A 1 113 ? 4.865 -11.599 7.842 1.00 90.75 113 GLY A N 1
ATOM 893 C CA . GLY A 1 113 ? 4.928 -12.417 6.623 1.00 90.75 113 GLY A CA 1
ATOM 894 C C . GLY A 1 113 ? 3.748 -12.260 5.654 1.00 90.75 113 GLY A C 1
ATOM 895 O O . GLY A 1 113 ? 3.737 -12.906 4.612 1.00 90.75 113 GLY A O 1
ATOM 896 N N . GLY A 1 114 ? 2.739 -11.443 5.980 1.00 93.19 114 GLY A N 1
ATOM 897 C CA . GLY A 1 114 ? 1.517 -11.298 5.172 1.00 93.19 114 GLY A CA 1
ATOM 898 C C . GLY A 1 114 ? 1.623 -10.315 4.003 1.00 93.19 114 GLY A C 1
ATOM 899 O O . GLY A 1 114 ? 0.657 -10.127 3.259 1.00 93.19 114 GLY A O 1
ATOM 900 N N . TRP A 1 115 ? 2.778 -9.672 3.827 1.00 95.56 115 TRP A N 1
ATOM 901 C CA . TRP A 1 115 ? 2.979 -8.734 2.735 1.00 95.56 115 TRP A CA 1
ATOM 902 C C . TRP A 1 115 ? 2.803 -9.394 1.353 1.00 95.56 115 TRP A C 1
ATOM 904 O O . TRP A 1 115 ? 3.107 -10.569 1.166 1.00 95.56 115 TRP A O 1
ATOM 914 N N . ARG A 1 116 ? 2.338 -8.621 0.363 1.00 94.31 116 ARG A N 1
ATOM 915 C CA . ARG A 1 116 ? 2.060 -9.104 -0.999 1.00 94.31 116 ARG A CA 1
ATOM 916 C C . ARG A 1 116 ? 3.138 -8.662 -1.975 1.00 94.31 116 ARG A C 1
ATOM 918 O O . ARG A 1 116 ? 3.718 -7.593 -1.781 1.00 94.31 116 ARG A O 1
ATOM 925 N N . ASP A 1 117 ? 3.394 -9.499 -2.973 1.00 86.25 117 ASP A N 1
ATOM 926 C CA . ASP A 1 117 ? 4.442 -9.362 -3.988 1.00 86.25 117 ASP A CA 1
ATOM 927 C C . ASP A 1 117 ? 3.850 -9.212 -5.387 1.00 86.25 117 ASP A C 1
ATOM 929 O O . ASP A 1 117 ? 2.781 -9.819 -5.634 1.00 86.25 117 ASP A O 1
#

Secondary structure (DSSP, 8-state):
-EEEEEEEEESS-SSTT--EEEEEEE-TT--HHHHHHHHTT------SSSPPPPEEEEEEEEETTEEEEEEEEEEEEEE-TTS-EEEEEEEEEES-SGGGTT--HHHHHHH-TT---